Protein AF-A0A820M557-F1 (afdb_monomer)

Nearest PDB structures (foldseek):
  6s7x-assembly1_B  TM=6.646E-01  e=7.523E-04  Drosophila melanogaster
  7r1z-assembly1_A  TM=6.511E-01  e=1.001E-03  Rattus norvegicus
  6taq-assembly1_A  TM=6.435E-01  e=3.722E-03  Drosophila melanogaster
  7r23-assembly1_A  TM=6.645E-01  e=1.040E-02  Homo sapiens
  6tap-assembly1_C  TM=6.572E-01  e=2.314E-02  Drosophila melanogaster

Sequence (114 aa):
ATLLSKTLEQTPKYSGKPDQNADEWLNDLIATCRMADITEAHALKLIPVFLEGHAKQWYSDNKETFETWNVFKTEFIRTYSSPTTKQLASNRLRTRLQHYDEPVIEYYTDIMKL

Mean predicted aligned error: 9.45 Å

InterPro domains:
  IPR005162 Retrotransposon-derived protein PEG10, N-terminal capsid-like domain [PF03732] (45-110)

Foldseek 3Di:
DQLVVVLLVPQAAAALDPPDALVVSVVVLVVSCVVNVNDQVRSLVCNLSRYDHPRNVVCVVCVVVCPGSVSVSVVSCVRRDDPPVVVVLVVCLVPQDADPPHDPVNSVVVNVVD

Secondary structure (DSSP, 8-state):
--HHHHHHHHSPPB---TTS-HHHHHHHHHHHHHHTT--HHHHHHHHHHHB-HHHHHHHHHTGGG--SHHHHHHHHHHHH--SHHHHHHHHHHHH-PPPTTS-HHHHHHHHTT-

Structure (mmCIF, N/CA/C/O backbone):
data_AF-A0A820M557-F1
#
_entry.id   AF-A0A820M557-F1
#
loop_
_atom_site.group_PDB
_atom_site.id
_atom_site.type_symbol
_atom_site.label_atom_id
_atom_site.label_alt_id
_atom_site.label_comp_id
_atom_site.label_asym_id
_atom_site.label_entity_id
_atom_site.label_seq_id
_atom_site.pdbx_PDB_ins_code
_atom_site.Cartn_x
_atom_site.Cartn_y
_atom_site.Cartn_z
_atom_site.occupancy
_atom_site.B_iso_or_equiv
_atom_site.auth_seq_id
_atom_site.auth_comp_id
_atom_site.auth_asym_id
_atom_site.auth_atom_id
_atom_site.pdbx_PDB_model_num
ATOM 1 N N . ALA A 1 1 ? -28.398 4.704 4.205 1.00 52.28 1 ALA A N 1
ATOM 2 C CA . ALA A 1 1 ? -26.975 4.378 4.002 1.00 52.28 1 ALA A CA 1
ATOM 3 C C . ALA A 1 1 ? -26.165 5.159 5.028 1.00 52.28 1 ALA A C 1
ATOM 5 O O . ALA A 1 1 ? -26.284 6.378 5.069 1.00 52.28 1 ALA A O 1
ATOM 6 N N . THR A 1 2 ? -25.435 4.482 5.914 1.00 65.06 2 THR A N 1
ATOM 7 C CA . THR A 1 2 ? -24.526 5.129 6.879 1.00 65.06 2 THR A CA 1
ATOM 8 C C . THR A 1 2 ? -23.417 5.847 6.107 1.00 65.06 2 THR A C 1
ATOM 10 O O . THR A 1 2 ? -23.030 5.362 5.042 1.00 65.06 2 THR A O 1
ATOM 13 N N . LEU A 1 3 ? -22.888 6.962 6.621 1.00 66.38 3 LEU A N 1
ATOM 14 C CA . LEU A 1 3 ? -21.796 7.721 5.986 1.00 66.38 3 LEU A CA 1
ATOM 15 C C . LEU A 1 3 ? -20.670 6.782 5.504 1.00 66.38 3 LEU A C 1
ATOM 17 O O . LEU A 1 3 ? -20.313 6.808 4.336 1.00 66.38 3 LEU A O 1
ATOM 21 N N . LEU A 1 4 ? -20.287 5.820 6.354 1.00 67.19 4 LEU A N 1
ATOM 22 C CA . LEU A 1 4 ? -19.376 4.706 6.063 1.00 67.19 4 LEU A CA 1
ATOM 23 C C . LEU A 1 4 ? -19.684 3.924 4.775 1.00 67.19 4 LEU A C 1
ATOM 25 O O . LEU A 1 4 ? -18.784 3.705 3.979 1.00 67.19 4 LEU A O 1
ATOM 29 N N . SER A 1 5 ? -20.932 3.504 4.543 1.00 68.94 5 SER A N 1
ATOM 30 C CA . SER A 1 5 ? -21.289 2.737 3.333 1.00 68.94 5 SER A CA 1
ATOM 31 C C . SER A 1 5 ? -21.109 3.555 2.054 1.00 68.94 5 SER A C 1
ATOM 33 O O . SER A 1 5 ? -20.561 3.060 1.078 1.00 68.94 5 SER A O 1
ATOM 35 N N . LYS A 1 6 ? -21.480 4.838 2.094 1.00 71.25 6 LYS A N 1
ATOM 36 C CA . LYS A 1 6 ? -21.305 5.751 0.963 1.00 71.25 6 LYS A CA 1
ATOM 37 C C . LYS A 1 6 ? -19.825 6.057 0.721 1.00 71.25 6 LYS A C 1
ATOM 39 O O . LYS A 1 6 ? -19.385 6.114 -0.420 1.00 71.25 6 LYS A O 1
ATOM 44 N N . THR A 1 7 ? -19.061 6.206 1.799 1.00 70.00 7 THR A N 1
ATOM 45 C CA . THR A 1 7 ? -17.611 6.382 1.758 1.00 70.00 7 THR A CA 1
ATOM 46 C C . THR A 1 7 ? -16.917 5.179 1.113 1.00 70.00 7 THR A C 1
ATOM 48 O O . THR A 1 7 ? -16.116 5.363 0.205 1.00 70.00 7 THR A O 1
ATOM 51 N N . LEU A 1 8 ? -17.278 3.952 1.507 1.00 71.38 8 LEU A N 1
ATOM 52 C CA . LEU A 1 8 ? -16.710 2.712 0.961 1.00 71.38 8 LEU A CA 1
ATOM 53 C C . LEU A 1 8 ? -16.969 2.537 -0.543 1.00 71.38 8 LEU A C 1
ATOM 55 O O . LEU A 1 8 ? -16.116 2.008 -1.249 1.00 71.38 8 LEU A O 1
ATOM 59 N N . GLU A 1 9 ? -18.132 2.969 -1.032 1.00 74.88 9 GLU A N 1
ATOM 60 C CA . GLU A 1 9 ? -18.500 2.870 -2.451 1.00 74.88 9 GLU A CA 1
ATOM 61 C C . GLU A 1 9 ? -17.787 3.902 -3.334 1.00 74.88 9 GLU A C 1
ATOM 63 O O . GLU A 1 9 ? -17.591 3.659 -4.523 1.00 74.88 9 GLU A O 1
ATOM 68 N N . GLN A 1 10 ? -17.413 5.055 -2.771 1.00 77.38 10 GLN A N 1
ATOM 69 C CA . GLN A 1 10 ? -16.835 6.172 -3.523 1.00 77.38 10 GLN A CA 1
ATOM 70 C C . GLN A 1 10 ? -15.304 6.197 -3.505 1.00 77.38 10 GLN A C 1
ATOM 72 O O . GLN A 1 10 ? -14.708 6.845 -4.364 1.00 77.38 10 GLN A O 1
ATOM 77 N N . THR A 1 11 ? -14.655 5.510 -2.561 1.00 80.00 11 THR A N 1
ATOM 78 C CA . THR A 1 11 ? -13.190 5.432 -2.521 1.00 80.00 11 THR A CA 1
ATOM 79 C C . THR A 1 11 ? -12.662 4.570 -3.675 1.00 80.00 11 THR A C 1
ATOM 81 O O . THR A 1 11 ? -13.026 3.394 -3.773 1.00 80.00 11 THR A O 1
ATOM 84 N N . PRO A 1 12 ? -11.771 5.102 -4.533 1.00 86.25 12 PRO A N 1
ATOM 85 C CA . PRO A 1 12 ? -11.135 4.323 -5.589 1.00 86.25 12 PRO A CA 1
ATOM 86 C C . PRO A 1 12 ? -10.370 3.126 -5.020 1.00 86.25 12 PRO A C 1
ATOM 88 O O . PRO A 1 12 ? -9.667 3.248 -4.015 1.00 86.25 12 PRO A O 1
ATOM 91 N N . LYS A 1 13 ? -10.469 1.968 -5.675 1.00 93.56 13 LYS A N 1
ATOM 92 C CA . LYS A 1 13 ? -9.704 0.781 -5.282 1.00 93.56 13 LYS A CA 1
ATOM 93 C C . LYS A 1 13 ? -8.278 0.834 -5.815 1.00 93.56 13 LYS A C 1
ATOM 95 O O . LYS A 1 13 ? -8.033 1.305 -6.927 1.00 93.56 13 LYS A O 1
ATOM 100 N N . TYR A 1 14 ? -7.342 0.290 -5.045 1.00 95.00 14 TYR A N 1
ATOM 101 C CA . TYR A 1 14 ? -5.954 0.147 -5.469 1.00 95.00 14 TYR A CA 1
ATOM 102 C C . TYR A 1 14 ? -5.659 -1.281 -5.897 1.00 95.00 14 TYR A C 1
ATOM 104 O O . TYR A 1 14 ? -5.863 -2.229 -5.138 1.00 95.00 14 TYR A O 1
ATOM 112 N N . SER A 1 15 ? -5.169 -1.428 -7.123 1.00 93.94 15 SER A N 1
ATOM 113 C CA . SER A 1 1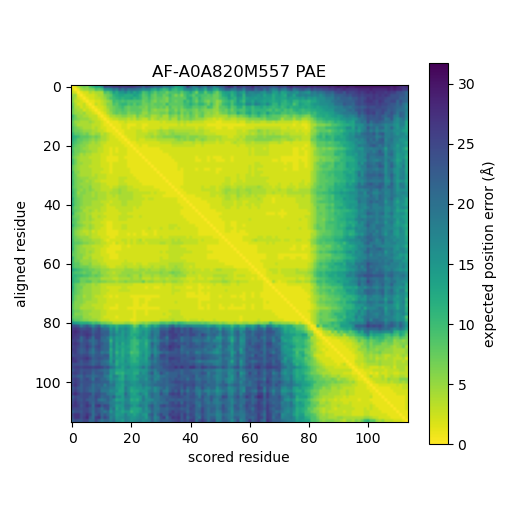5 ? -4.859 -2.720 -7.732 1.00 93.94 15 SER A CA 1
ATOM 114 C C . SER A 1 15 ? -3.362 -3.045 -7.735 1.00 93.94 15 SER A C 1
ATOM 116 O O . SER A 1 15 ? -2.991 -4.200 -7.948 1.00 93.94 15 SER A O 1
ATOM 118 N N . GLY A 1 16 ? -2.506 -2.047 -7.473 1.00 88.75 16 GLY A N 1
ATOM 119 C CA . GLY A 1 16 ? -1.049 -2.162 -7.599 1.00 88.75 16 GLY A CA 1
ATOM 120 C C . GLY A 1 16 ? -0.540 -1.974 -9.025 1.00 88.75 16 GLY A C 1
ATOM 121 O O . GLY A 1 16 ? 0.596 -2.341 -9.318 1.00 88.75 16 GLY A O 1
ATOM 122 N N . LYS A 1 17 ? -1.375 -1.453 -9.933 1.00 86.12 17 LYS A N 1
ATOM 123 C CA . LYS A 1 17 ? -0.981 -1.268 -11.327 1.00 86.12 17 LYS A CA 1
ATOM 124 C C . LYS A 1 17 ? -0.005 -0.099 -11.503 1.00 86.12 17 LYS A C 1
ATOM 126 O O . LYS A 1 17 ? -0.045 0.864 -10.739 1.00 86.12 17 LYS A O 1
ATOM 131 N N . PRO A 1 18 ? 0.832 -0.140 -12.556 1.00 77.94 18 PRO A N 1
ATOM 132 C CA . PRO A 1 18 ? 1.879 0.852 -12.779 1.00 77.94 18 PRO A CA 1
ATOM 133 C C . PRO A 1 18 ? 1.387 2.288 -13.036 1.00 77.94 18 PRO A C 1
ATOM 135 O O . PRO A 1 18 ? 2.202 3.208 -12.978 1.00 77.94 18 PRO A O 1
ATOM 138 N N . ASP A 1 19 ? 0.121 2.463 -13.409 1.00 80.88 19 ASP A N 1
ATOM 139 C CA . ASP A 1 19 ? -0.561 3.737 -13.668 1.00 80.88 19 ASP A CA 1
ATOM 140 C C . ASP A 1 19 ? -1.209 4.341 -12.411 1.00 80.88 19 ASP A C 1
ATOM 142 O O . ASP A 1 19 ? -1.638 5.492 -12.443 1.00 80.88 19 ASP A O 1
ATOM 146 N N . GLN A 1 20 ? -1.255 3.601 -11.298 1.00 87.50 20 GLN A N 1
ATOM 147 C CA . GLN A 1 20 ? -1.790 4.079 -10.026 1.00 87.50 20 GLN A CA 1
ATOM 148 C C . GLN A 1 20 ? -0.665 4.581 -9.117 1.00 87.50 20 GLN A C 1
ATOM 150 O O . GLN A 1 20 ? 0.264 3.842 -8.785 1.00 87.50 20 GLN A O 1
ATOM 155 N N . ASN A 1 21 ? -0.781 5.821 -8.649 1.00 88.88 21 ASN A N 1
ATOM 156 C CA . ASN A 1 21 ? 0.150 6.390 -7.682 1.00 88.88 21 ASN A CA 1
ATOM 157 C C . ASN A 1 21 ? -0.222 5.935 -6.258 1.00 88.88 21 ASN A C 1
ATOM 159 O O . ASN A 1 21 ? -1.289 6.271 -5.744 1.00 88.88 21 ASN A O 1
ATOM 163 N N . ALA A 1 22 ? 0.651 5.140 -5.635 1.00 91.56 22 ALA A N 1
ATOM 164 C CA . ALA A 1 22 ? 0.434 4.599 -4.295 1.00 91.56 22 ALA A CA 1
ATOM 165 C C . ALA A 1 22 ? 0.373 5.690 -3.217 1.00 91.56 22 ALA A C 1
ATOM 167 O O . ALA A 1 22 ? -0.456 5.606 -2.311 1.00 91.56 22 ALA A O 1
ATOM 168 N N . ASP A 1 23 ? 1.227 6.711 -3.320 1.00 91.62 23 ASP A N 1
ATOM 169 C CA . ASP A 1 23 ? 1.285 7.819 -2.368 1.00 91.62 23 ASP A CA 1
ATOM 170 C C . ASP A 1 23 ? 0.008 8.659 -2.421 1.00 91.62 23 ASP A C 1
ATOM 172 O O . ASP A 1 23 ? -0.601 8.928 -1.386 1.00 91.62 23 ASP A O 1
ATOM 176 N N . GLU A 1 24 ? -0.427 9.035 -3.627 1.00 91.44 24 GLU A N 1
ATOM 177 C CA . GLU A 1 24 ? -1.683 9.772 -3.828 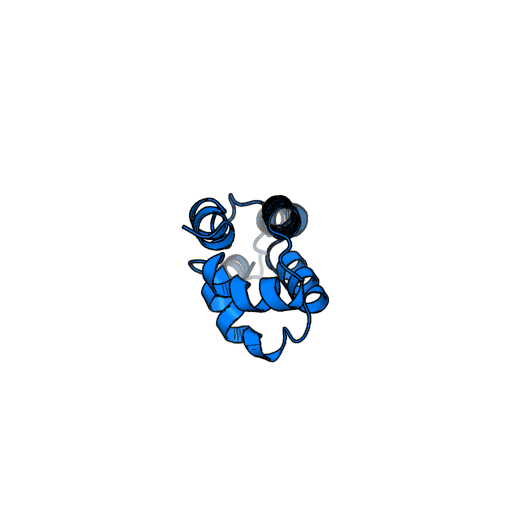1.00 91.44 24 GLU A CA 1
ATOM 178 C C . GLU A 1 24 ? -2.874 8.968 -3.306 1.00 91.44 24 GLU A C 1
ATOM 180 O O . GLU A 1 24 ? -3.639 9.464 -2.480 1.00 91.44 24 GLU A O 1
ATOM 185 N N . TRP A 1 25 ? -2.972 7.692 -3.688 1.00 93.88 25 TRP A N 1
ATOM 186 C CA . TRP A 1 25 ? -4.069 6.838 -3.248 1.00 93.88 25 TRP A CA 1
ATOM 187 C C . TRP A 1 25 ? -4.124 6.678 -1.722 1.00 93.88 25 TRP A C 1
ATOM 189 O O . TRP A 1 25 ? -5.200 6.760 -1.121 1.00 93.88 25 TRP A O 1
ATOM 199 N N . LEU A 1 26 ? -2.976 6.467 -1.069 1.00 94.44 26 LEU A N 1
ATOM 200 C CA . LEU A 1 26 ? -2.931 6.311 0.384 1.00 94.44 26 LEU A CA 1
ATOM 201 C C . LEU A 1 26 ? -3.329 7.613 1.094 1.00 94.44 26 LEU A C 1
ATOM 203 O O . LEU A 1 26 ? -4.037 7.571 2.104 1.00 94.44 26 LEU A O 1
ATOM 207 N N . ASN A 1 27 ? -2.911 8.765 0.564 1.00 93.25 27 ASN A N 1
ATOM 208 C CA . ASN A 1 27 ? -3.299 10.072 1.090 1.00 93.25 27 ASN A CA 1
ATOM 209 C C . ASN A 1 27 ? -4.810 10.312 0.962 1.00 93.25 27 ASN A C 1
ATOM 211 O O . ASN A 1 27 ? -5.438 10.737 1.938 1.00 93.25 27 ASN A O 1
ATOM 215 N N . ASP A 1 28 ? -5.403 9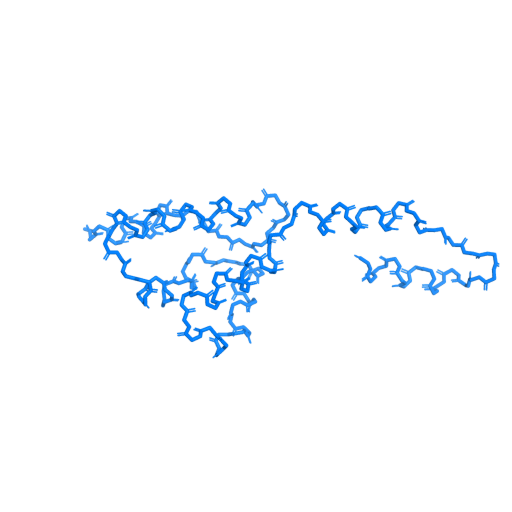.970 -0.182 1.00 92.19 28 ASP A N 1
ATOM 216 C CA . ASP A 1 28 ? -6.846 10.085 -0.413 1.00 92.19 28 ASP A CA 1
ATOM 217 C C . ASP A 1 28 ? -7.647 9.178 0.528 1.00 92.19 28 ASP A C 1
ATOM 219 O O . ASP A 1 28 ? -8.652 9.602 1.113 1.00 92.19 28 ASP A O 1
ATOM 223 N N . LEU A 1 29 ? -7.178 7.946 0.750 1.00 92.75 29 LEU A N 1
ATOM 224 C CA . LEU A 1 29 ? -7.785 7.023 1.709 1.00 92.75 29 LEU A CA 1
ATOM 225 C C . LEU A 1 29 ? -7.729 7.578 3.140 1.00 92.75 29 LEU A C 1
ATOM 227 O O . LEU A 1 29 ? -8.725 7.518 3.866 1.00 92.75 29 LEU A O 1
ATOM 231 N N . ILE A 1 30 ? -6.590 8.144 3.551 1.00 92.75 30 ILE A N 1
ATOM 232 C CA . ILE A 1 30 ? -6.425 8.757 4.879 1.00 92.75 30 ILE A CA 1
ATOM 233 C C . ILE A 1 30 ? -7.363 9.956 5.041 1.00 92.75 30 ILE A C 1
ATOM 235 O O . ILE A 1 30 ? -8.036 10.068 6.069 1.00 92.75 30 ILE A O 1
ATOM 239 N N . ALA A 1 31 ? -7.432 10.842 4.045 1.00 91.06 31 ALA A 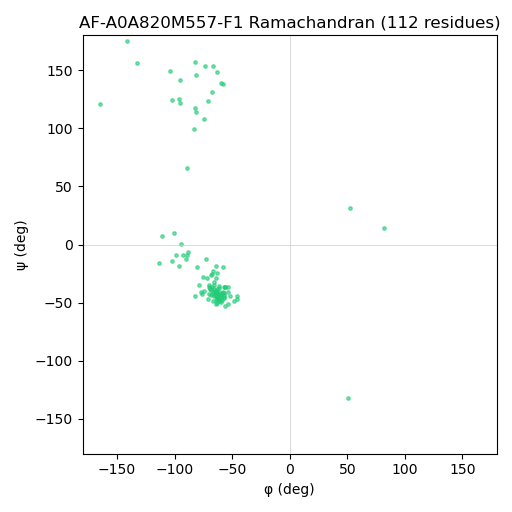N 1
ATOM 240 C CA . ALA A 1 31 ? -8.334 11.991 4.060 1.00 91.06 31 ALA A CA 1
ATOM 241 C C . ALA A 1 31 ? -9.798 11.540 4.168 1.00 91.06 31 ALA A C 1
ATOM 243 O O . ALA A 1 31 ? -10.558 12.057 4.986 1.00 91.06 31 ALA A O 1
ATOM 244 N N . THR A 1 32 ? -10.159 10.507 3.412 1.00 89.88 32 THR A N 1
ATOM 245 C CA . THR A 1 32 ? -11.491 9.906 3.427 1.00 89.88 32 THR A CA 1
ATOM 246 C C . THR A 1 32 ? -11.849 9.308 4.788 1.00 89.88 32 THR A C 1
ATOM 248 O O . THR A 1 32 ? -12.927 9.583 5.318 1.00 89.88 32 THR A O 1
ATOM 251 N N . CYS A 1 33 ? -10.939 8.543 5.396 1.00 89.75 33 CYS A N 1
ATOM 252 C CA . CYS A 1 33 ? -11.142 7.984 6.733 1.00 89.75 33 CYS A CA 1
ATOM 253 C C . CYS A 1 33 ? -11.312 9.085 7.786 1.00 89.75 33 CYS A C 1
ATOM 255 O O . CYS A 1 33 ? -12.191 8.975 8.638 1.00 89.75 33 CYS A O 1
ATOM 257 N N . ARG A 1 34 ? -10.528 10.169 7.696 1.00 90.00 34 ARG A N 1
ATOM 258 C CA . ARG A 1 34 ? -10.649 11.331 8.592 1.00 90.00 34 ARG A CA 1
ATOM 259 C C . ARG A 1 34 ? -11.998 12.032 8.457 1.00 90.00 34 ARG A C 1
ATOM 261 O O . ARG A 1 34 ? -12.608 12.332 9.471 1.00 90.00 34 ARG A O 1
ATOM 268 N N . MET A 1 35 ? -12.484 12.257 7.234 1.00 87.88 35 MET A N 1
ATOM 269 C CA . MET A 1 35 ? -13.804 12.869 7.006 1.00 87.88 35 MET A CA 1
ATOM 270 C C . MET A 1 35 ? -14.964 12.019 7.541 1.00 87.88 35 MET A C 1
ATOM 272 O O . MET A 1 35 ? -16.039 12.548 7.806 1.00 87.88 35 MET A O 1
ATOM 276 N N . ALA A 1 36 ? -14.759 10.707 7.663 1.00 87.06 36 ALA A N 1
ATOM 277 C CA . ALA A 1 36 ? -15.751 9.761 8.156 1.00 87.06 36 ALA A CA 1
ATOM 278 C C . ALA A 1 36 ? -15.544 9.362 9.632 1.00 87.06 36 ALA A C 1
ATOM 280 O O . ALA A 1 36 ? -16.181 8.408 10.081 1.00 87.06 36 ALA A O 1
ATOM 281 N N . ASP A 1 37 ? -14.648 10.041 10.362 1.00 89.19 37 ASP A N 1
ATOM 282 C CA . ASP A 1 37 ? -14.275 9.733 11.754 1.00 89.19 37 ASP A CA 1
ATOM 283 C C . ASP A 1 37 ? -13.863 8.261 11.980 1.00 89.19 37 ASP A C 1
ATOM 285 O O . ASP A 1 37 ? -14.053 7.669 13.048 1.00 89.19 37 ASP A O 1
ATOM 289 N N . ILE A 1 38 ? -13.268 7.639 10.958 1.00 89.56 38 ILE A N 1
ATOM 290 C CA . ILE A 1 38 ? -12.767 6.267 11.024 1.00 89.56 38 ILE A CA 1
ATOM 291 C C . ILE A 1 38 ? -11.389 6.288 11.685 1.00 89.56 38 ILE A C 1
ATOM 293 O O . ILE A 1 38 ? -10.429 6.853 11.160 1.00 89.56 38 ILE A O 1
ATOM 297 N N . THR A 1 39 ? -11.275 5.625 12.835 1.00 92.81 39 THR A N 1
ATOM 298 C CA . THR A 1 39 ? -9.993 5.467 13.534 1.00 92.81 39 THR A CA 1
ATOM 299 C C . THR A 1 39 ? -9.028 4.596 12.731 1.00 92.81 39 THR A C 1
ATOM 301 O O . THR A 1 39 ? -9.443 3.705 11.992 1.00 92.81 39 THR A O 1
ATOM 304 N N . GLU A 1 40 ? -7.722 4.779 12.928 1.00 94.06 40 GLU A N 1
ATOM 305 C CA . GLU A 1 40 ? -6.690 3.998 12.230 1.00 94.06 40 GLU A CA 1
ATOM 306 C C . GLU A 1 40 ? -6.845 2.477 12.433 1.00 94.06 40 GLU A C 1
ATOM 308 O O . GLU A 1 40 ? -6.666 1.696 11.500 1.00 94.06 40 GLU A O 1
ATOM 313 N N . ALA A 1 41 ? -7.261 2.048 13.629 1.00 93.62 41 ALA A N 1
ATOM 314 C CA . ALA A 1 41 ? -7.537 0.642 13.926 1.00 93.62 41 ALA A CA 1
ATOM 315 C C . ALA A 1 41 ? -8.731 0.085 13.128 1.00 93.62 41 ALA A C 1
ATOM 317 O O . ALA A 1 41 ? -8.730 -1.085 12.743 1.00 93.62 41 ALA A O 1
ATOM 318 N N . HIS A 1 42 ? -9.755 0.904 12.870 1.00 91.50 42 HIS A N 1
ATOM 319 C CA . HIS A 1 42 ? -10.873 0.519 12.009 1.00 91.50 42 HIS A CA 1
ATOM 320 C C . HIS A 1 42 ? -10.495 0.583 10.527 1.00 91.50 42 HIS A C 1
ATOM 322 O O . HIS A 1 42 ? -10.831 -0.340 9.789 1.00 91.50 42 HIS A O 1
ATOM 328 N N . ALA A 1 43 ? -9.747 1.605 10.104 1.00 91.69 43 ALA A N 1
ATOM 329 C CA . ALA A 1 43 ? -9.248 1.733 8.737 1.00 91.69 43 ALA A CA 1
ATOM 330 C C . ALA A 1 43 ? -8.414 0.509 8.331 1.00 91.69 43 ALA A C 1
ATOM 332 O O . ALA A 1 43 ? -8.638 -0.060 7.264 1.00 91.69 43 ALA A O 1
ATOM 333 N N . LEU A 1 44 ? -7.539 0.029 9.223 1.00 94.69 44 LEU A N 1
ATOM 334 C CA . LEU A 1 44 ? -6.735 -1.174 9.001 1.00 94.69 44 LEU A CA 1
ATOM 335 C C . LEU A 1 44 ? -7.590 -2.418 8.709 1.00 94.69 44 LEU A C 1
ATOM 337 O O . LEU A 1 44 ? -7.276 -3.178 7.796 1.00 94.69 44 LEU A O 1
ATOM 341 N N . LYS A 1 45 ? -8.701 -2.603 9.435 1.00 92.69 45 LYS A N 1
ATOM 342 C CA . LYS A 1 45 ? -9.645 -3.716 9.209 1.00 92.69 45 LYS A CA 1
ATOM 343 C C . LYS A 1 45 ? -10.385 -3.601 7.875 1.00 92.69 45 LYS A C 1
ATOM 345 O O . LYS A 1 45 ? -10.832 -4.614 7.341 1.00 92.69 45 LYS A O 1
ATOM 350 N N . LEU A 1 46 ? -10.530 -2.384 7.354 1.00 92.12 46 LEU A N 1
ATOM 351 C CA . LEU A 1 46 ? -11.233 -2.095 6.105 1.00 92.12 46 LEU A CA 1
ATOM 352 C C . LEU A 1 46 ? -10.321 -2.145 4.871 1.00 92.12 46 LEU A C 1
ATOM 354 O O . LEU A 1 46 ? -10.844 -2.218 3.762 1.00 92.12 46 LEU A O 1
ATOM 358 N N . ILE A 1 47 ? -8.990 -2.178 5.025 1.00 93.88 47 ILE A N 1
ATOM 359 C CA . ILE A 1 47 ? -8.035 -2.217 3.900 1.00 93.88 47 ILE A CA 1
ATOM 360 C C . ILE A 1 47 ? -8.392 -3.232 2.801 1.00 93.88 47 ILE A C 1
ATOM 362 O O . ILE A 1 47 ? -8.414 -2.832 1.637 1.00 93.88 47 ILE A O 1
ATOM 366 N N . PRO A 1 48 ? -8.753 -4.497 3.097 1.00 93.44 48 PRO A N 1
ATOM 367 C CA . PRO A 1 48 ? -9.102 -5.471 2.056 1.00 93.44 48 PRO A CA 1
ATOM 368 C C . PRO A 1 48 ? -10.267 -5.064 1.141 1.00 93.44 48 PRO A C 1
ATOM 370 O O . PRO A 1 48 ? -10.428 -5.651 0.069 1.00 93.44 48 PRO A O 1
ATOM 373 N N . VAL A 1 49 ? -11.106 -4.116 1.575 1.00 92.31 49 VAL A N 1
ATOM 374 C CA . VAL A 1 49 ? -12.236 -3.579 0.799 1.00 92.31 49 VAL A CA 1
ATOM 375 C C . VAL A 1 49 ? -11.757 -2.567 -0.242 1.00 92.31 49 VAL A C 1
ATOM 377 O O . VAL A 1 49 ? -12.303 -2.516 -1.345 1.00 92.31 49 VAL A O 1
ATOM 380 N N . PHE A 1 50 ? -10.717 -1.804 0.093 1.00 93.88 50 PHE A N 1
ATOM 381 C CA . PHE A 1 50 ? -10.136 -0.770 -0.762 1.00 93.88 50 PHE A CA 1
ATOM 382 C C . PHE A 1 50 ? -9.042 -1.300 -1.698 1.00 93.88 50 PHE A C 1
ATOM 384 O O . PHE A 1 50 ? -8.560 -0.569 -2.559 1.00 93.88 50 PHE A O 1
ATOM 391 N N . LEU A 1 51 ? -8.652 -2.567 -1.556 1.00 95.56 51 LEU A N 1
ATOM 392 C CA . LEU A 1 51 ? -7.683 -3.223 -2.427 1.00 95.56 51 LEU A CA 1
ATOM 393 C C . LEU A 1 51 ? -8.367 -4.169 -3.417 1.00 95.56 51 LEU A C 1
ATOM 395 O O . LEU A 1 51 ? -9.373 -4.818 -3.116 1.00 95.56 51 LEU A O 1
ATOM 399 N N . GLU A 1 52 ? -7.769 -4.311 -4.592 1.00 95.69 52 GLU A N 1
ATOM 400 C CA . GLU A 1 52 ? -8.143 -5.304 -5.596 1.00 95.69 52 GLU A CA 1
ATOM 401 C C . GLU A 1 52 ? -6.906 -5.884 -6.295 1.00 95.69 52 GLU A C 1
ATOM 403 O O . GLU A 1 52 ? -5.777 -5.484 -6.016 1.00 95.69 52 GLU A O 1
ATOM 408 N N . GLY A 1 53 ? -7.112 -6.872 -7.170 1.00 94.00 53 GLY A N 1
ATOM 409 C CA . GLY A 1 53 ? -6.041 -7.467 -7.971 1.00 94.00 53 GLY A CA 1
ATOM 410 C C . GLY A 1 53 ? -4.818 -7.893 -7.150 1.00 94.00 53 GLY A C 1
ATOM 411 O O . GLY A 1 53 ? -4.946 -8.539 -6.107 1.00 94.00 53 GLY A O 1
ATOM 412 N N . HIS A 1 54 ? -3.634 -7.505 -7.628 1.00 92.06 54 HIS A N 1
ATOM 413 C CA . HIS A 1 54 ? -2.354 -7.858 -7.017 1.00 92.06 54 HIS A CA 1
ATOM 414 C C . HIS A 1 54 ? -2.199 -7.275 -5.608 1.00 92.06 54 HIS A C 1
ATOM 416 O O . HIS A 1 54 ? -1.762 -7.977 -4.699 1.00 92.06 54 HIS A O 1
ATOM 422 N N . ALA A 1 55 ? -2.616 -6.024 -5.392 1.00 95.25 55 ALA A N 1
ATOM 423 C CA . ALA A 1 55 ? -2.525 -5.391 -4.079 1.00 95.25 55 ALA A CA 1
ATOM 424 C C . ALA A 1 55 ? -3.339 -6.125 -3.007 1.00 95.25 55 ALA A C 1
ATOM 426 O O . ALA A 1 55 ? -2.880 -6.280 -1.874 1.00 95.25 55 ALA A O 1
ATOM 427 N N . LYS A 1 56 ? -4.517 -6.644 -3.364 1.00 96.44 56 LYS A N 1
ATOM 428 C CA . LYS A 1 56 ? -5.326 -7.445 -2.437 1.00 96.44 56 LYS A CA 1
ATOM 429 C C . LYS A 1 56 ? -4.681 -8.792 -2.105 1.00 96.44 56 LYS A C 1
ATOM 431 O O . LYS A 1 56 ? -4.748 -9.221 -0.951 1.00 96.44 56 LYS A O 1
ATOM 436 N N . GLN A 1 57 ? -4.068 -9.444 -3.094 1.00 95.31 57 GLN A N 1
ATOM 437 C CA . GLN A 1 57 ? -3.340 -10.694 -2.873 1.00 95.31 57 GLN A CA 1
ATOM 438 C C . GLN A 1 57 ? -2.143 -10.459 -1.947 1.00 95.31 57 GLN A C 1
ATOM 440 O O . GLN A 1 57 ? -2.069 -11.078 -0.891 1.00 95.31 57 GLN A O 1
ATOM 445 N N . TRP A 1 58 ? -1.309 -9.464 -2.261 1.00 95.25 58 TRP A N 1
ATOM 446 C CA . TRP A 1 58 ? -0.188 -9.040 -1.420 1.00 95.25 58 TRP A CA 1
ATOM 447 C C . TRP A 1 58 ? -0.615 -8.761 0.024 1.00 95.25 58 TRP A C 1
ATOM 449 O O . TRP A 1 58 ? 0.040 -9.217 0.959 1.00 95.25 58 TRP A O 1
ATOM 459 N N . TYR A 1 59 ? -1.731 -8.055 0.228 1.00 96.19 59 TYR A N 1
ATOM 460 C CA . TYR A 1 59 ? -2.216 -7.797 1.580 1.00 96.19 59 TYR A CA 1
ATOM 461 C C . TYR A 1 59 ? -2.608 -9.089 2.303 1.00 96.19 59 TYR A C 1
ATOM 463 O O . TYR A 1 59 ? -2.326 -9.241 3.487 1.00 96.19 59 TYR A O 1
ATOM 471 N N . SER A 1 60 ? -3.258 -10.016 1.598 1.00 95.25 60 SER A N 1
ATOM 472 C CA . SER A 1 60 ? -3.690 -11.298 2.165 1.00 95.25 60 SER A CA 1
ATOM 473 C C . SER A 1 60 ? -2.496 -12.150 2.592 1.00 95.25 60 SER A C 1
ATOM 475 O O . SER A 1 60 ? -2.517 -12.701 3.691 1.00 95.25 60 SER A O 1
ATOM 477 N N . ASP A 1 61 ? -1.441 -12.175 1.776 1.00 94.94 61 ASP A N 1
ATOM 478 C CA . ASP A 1 61 ? -0.215 -12.938 2.035 1.00 94.94 61 ASP A CA 1
ATOM 479 C C . ASP A 1 61 ? 0.588 -12.381 3.222 1.00 94.94 61 ASP A C 1
ATOM 481 O O . ASP A 1 61 ? 1.306 -13.118 3.892 1.00 94.94 61 ASP A O 1
ATOM 485 N N . ASN A 1 62 ? 0.452 -11.083 3.510 1.00 93.06 62 ASN A N 1
ATOM 486 C CA . ASN A 1 62 ? 1.206 -10.387 4.557 1.00 93.06 62 ASN A CA 1
ATOM 487 C C . ASN A 1 62 ? 0.333 -9.970 5.754 1.00 93.06 62 ASN A C 1
ATOM 489 O O . ASN A 1 62 ? 0.806 -9.265 6.645 1.00 93.06 62 ASN A O 1
ATOM 493 N N . LYS A 1 63 ? -0.936 -10.396 5.803 1.00 90.88 63 LYS A N 1
ATOM 494 C CA . LYS A 1 63 ? -1.950 -9.886 6.743 1.00 90.88 63 LYS A CA 1
ATOM 495 C C . LYS A 1 63 ? -1.513 -9.939 8.207 1.00 90.88 63 LYS A C 1
ATOM 497 O O . LYS A 1 63 ? -1.796 -9.008 8.955 1.00 90.88 63 LYS A O 1
ATOM 502 N N . GLU A 1 64 ? -0.848 -11.017 8.613 1.00 91.12 64 GLU A N 1
ATOM 503 C CA . GLU A 1 64 ? -0.405 -11.223 10.000 1.00 91.12 64 GLU A CA 1
ATOM 504 C C . GLU A 1 64 ? 0.679 -10.226 10.428 1.00 91.12 64 GLU A C 1
ATOM 506 O O . GLU A 1 64 ? 0.806 -9.931 11.609 1.00 91.12 64 GLU A O 1
ATOM 511 N N . THR A 1 65 ? 1.412 -9.651 9.472 1.00 90.94 65 THR A N 1
ATOM 512 C CA . THR A 1 65 ? 2.472 -8.668 9.743 1.00 90.94 65 THR A CA 1
ATOM 513 C C . THR A 1 65 ? 1.930 -7.259 9.988 1.00 90.94 65 THR A C 1
ATOM 515 O O . THR A 1 65 ? 2.607 -6.419 10.580 1.00 90.94 65 THR A O 1
ATOM 518 N N . PHE A 1 66 ? 0.696 -6.972 9.565 1.00 92.88 66 PHE A N 1
ATOM 519 C CA . PHE A 1 66 ? 0.099 -5.641 9.660 1.00 92.88 66 PHE A CA 1
ATOM 520 C C . PHE A 1 66 ? -0.631 -5.445 10.991 1.00 92.88 66 PHE 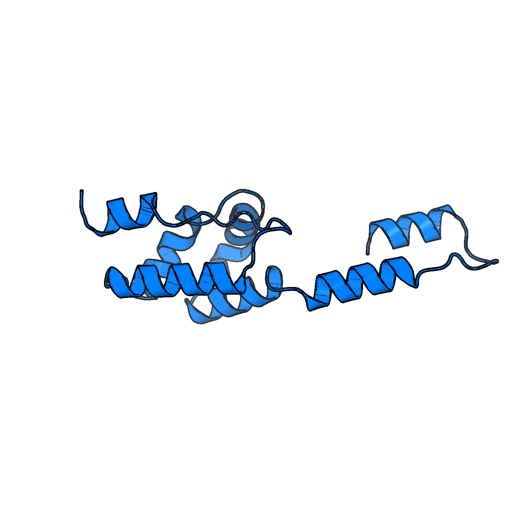A C 1
ATOM 522 O O . PHE A 1 66 ? -1.848 -5.284 11.029 1.00 92.88 66 PHE A O 1
ATOM 529 N N . GLU A 1 67 ? 0.117 -5.434 12.095 1.00 91.56 67 GLU A N 1
ATOM 530 C CA . GLU A 1 67 ? -0.447 -5.273 13.447 1.00 91.56 67 GLU A CA 1
ATOM 531 C C . GLU A 1 67 ? -0.958 -3.852 13.723 1.00 91.56 67 GLU A C 1
ATOM 533 O O . GLU A 1 67 ? -1.883 -3.642 14.509 1.00 91.56 67 GLU A O 1
ATOM 538 N N . THR A 1 68 ? -0.360 -2.853 13.068 1.00 95.56 68 THR A N 1
ATOM 539 C CA . THR A 1 68 ? -0.729 -1.445 13.230 1.00 95.56 68 THR A CA 1
ATOM 540 C C . THR A 1 68 ? -0.882 -0.758 11.885 1.00 95.56 68 THR A C 1
ATOM 542 O O . THR A 1 68 ? -0.269 -1.134 10.882 1.00 95.56 68 THR A O 1
ATOM 545 N N . TRP A 1 69 ? -1.665 0.320 11.875 1.00 95.06 69 TRP A N 1
ATOM 546 C CA . TRP A 1 69 ? -1.831 1.161 10.695 1.00 95.06 69 TRP A CA 1
ATOM 547 C C . TRP A 1 69 ? -0.499 1.710 10.175 1.00 95.06 69 TRP A C 1
ATOM 549 O O . TRP A 1 69 ? -0.283 1.799 8.970 1.00 95.06 69 TRP A O 1
ATOM 559 N N . ASN A 1 70 ? 0.424 2.044 11.080 1.00 95.69 70 ASN A N 1
ATOM 560 C CA . ASN A 1 70 ? 1.735 2.553 10.705 1.00 95.69 70 ASN A CA 1
ATOM 561 C C . ASN A 1 70 ? 2.593 1.505 9.981 1.00 95.69 70 ASN A C 1
ATOM 563 O O . ASN A 1 70 ? 3.243 1.839 8.989 1.00 95.69 70 ASN A O 1
ATOM 567 N N . VAL A 1 71 ? 2.559 0.248 10.439 1.00 96.12 71 VAL A N 1
ATOM 568 C CA . VAL A 1 71 ? 3.246 -0.862 9.761 1.00 96.12 71 VAL A CA 1
ATOM 569 C C . VAL A 1 71 ? 2.658 -1.060 8.366 1.00 96.12 71 VAL A C 1
ATOM 571 O O . VAL A 1 71 ? 3.407 -1.062 7.393 1.00 96.12 71 VAL A O 1
ATOM 574 N N . PHE A 1 72 ? 1.326 -1.092 8.243 1.00 96.31 72 PHE A N 1
ATOM 575 C CA . PHE A 1 72 ? 0.667 -1.184 6.939 1.00 96.31 72 PHE A CA 1
ATOM 576 C C . PHE A 1 72 ? 1.092 -0.058 5.983 1.00 96.31 72 PHE A C 1
ATOM 578 O O . PHE A 1 72 ? 1.526 -0.350 4.875 1.00 96.31 72 PHE A O 1
ATOM 585 N N . LYS A 1 73 ? 1.006 1.217 6.395 1.00 95.56 73 LYS A N 1
ATOM 586 C CA . LYS A 1 73 ? 1.387 2.358 5.538 1.00 95.56 73 LYS A CA 1
ATOM 587 C C . LYS A 1 73 ? 2.830 2.249 5.054 1.00 95.56 73 LYS A C 1
ATOM 589 O O . LYS A 1 73 ? 3.101 2.470 3.878 1.00 95.56 73 LYS A O 1
ATOM 594 N N . THR A 1 74 ? 3.738 1.911 5.968 1.00 93.56 74 THR A N 1
ATOM 595 C CA . THR A 1 74 ? 5.169 1.786 5.673 1.00 93.56 74 THR A CA 1
ATOM 596 C C . THR A 1 74 ? 5.411 0.699 4.635 1.00 93.56 74 THR A C 1
ATOM 598 O O . THR A 1 74 ? 6.064 0.947 3.626 1.00 93.56 74 THR A O 1
ATOM 601 N N . GLU A 1 75 ? 4.826 -0.480 4.838 1.00 93.88 75 GLU A N 1
ATOM 602 C CA . GLU A 1 75 ? 4.965 -1.616 3.928 1.00 93.88 75 GLU A CA 1
ATOM 603 C C . GLU A 1 75 ? 4.262 -1.393 2.586 1.00 93.88 75 GLU A C 1
ATOM 605 O O . GLU A 1 75 ? 4.789 -1.764 1.536 1.00 93.88 75 GLU A O 1
ATOM 610 N N . PHE A 1 76 ? 3.103 -0.734 2.597 1.00 94.62 76 PHE A N 1
ATOM 611 C CA . PHE A 1 76 ? 2.363 -0.378 1.393 1.00 94.62 76 PHE A CA 1
ATOM 612 C C . PHE A 1 76 ? 3.167 0.577 0.510 1.00 94.62 76 PHE A C 1
ATOM 614 O O . PHE A 1 76 ? 3.371 0.291 -0.667 1.00 94.62 76 PHE A O 1
ATOM 621 N N . ILE A 1 77 ? 3.690 1.667 1.079 1.00 92.31 77 ILE A N 1
ATOM 622 C CA . ILE A 1 77 ? 4.553 2.609 0.358 1.00 92.31 77 ILE A CA 1
ATOM 623 C C . ILE A 1 77 ? 5.847 1.919 -0.073 1.00 92.31 77 ILE A C 1
ATOM 625 O O . ILE A 1 77 ? 6.221 2.016 -1.233 1.00 92.31 77 ILE A O 1
ATOM 629 N N . ARG A 1 78 ? 6.494 1.129 0.788 1.00 89.00 78 ARG A N 1
ATOM 630 C CA . ARG A 1 78 ? 7.695 0.365 0.409 1.00 89.00 78 ARG A CA 1
ATOM 631 C C . ARG A 1 78 ? 7.461 -0.549 -0.800 1.00 89.00 78 ARG A C 1
ATOM 633 O O . ARG A 1 78 ? 8.362 -0.715 -1.617 1.00 89.00 78 ARG A O 1
ATOM 640 N N . THR A 1 79 ? 6.274 -1.143 -0.898 1.00 89.69 79 THR A N 1
ATOM 641 C CA . THR A 1 79 ? 5.920 -2.090 -1.964 1.00 89.69 79 THR A CA 1
ATOM 642 C C . THR A 1 79 ? 5.479 -1.383 -3.244 1.00 89.69 79 THR A C 1
ATOM 644 O O . THR A 1 79 ? 5.891 -1.773 -4.335 1.00 89.69 79 THR A O 1
ATOM 647 N N . TYR A 1 80 ? 4.633 -0.360 -3.122 1.00 89.56 80 TYR A N 1
ATOM 648 C CA . TYR A 1 80 ? 3.900 0.220 -4.250 1.00 89.56 80 TYR A CA 1
ATOM 649 C C . TYR A 1 80 ? 4.302 1.651 -4.596 1.00 89.56 80 TYR A C 1
ATOM 651 O O . TYR A 1 80 ? 4.010 2.118 -5.699 1.00 89.56 80 TYR A O 1
ATOM 659 N N . SER A 1 81 ? 4.997 2.355 -3.704 1.00 83.94 81 SER A N 1
ATOM 660 C CA . SER A 1 81 ? 5.593 3.638 -4.054 1.00 83.94 81 SER A CA 1
ATOM 661 C C . SER A 1 81 ? 6.820 3.393 -4.918 1.00 83.94 81 SER A C 1
ATOM 663 O O . SER A 1 81 ? 7.869 2.937 -4.451 1.00 83.94 81 SER A O 1
ATOM 665 N N . SER A 1 82 ? 6.706 3.706 -6.212 1.00 67.00 82 SER A N 1
ATOM 666 C CA . SER A 1 82 ? 7.890 4.151 -6.935 1.00 67.00 82 SER A CA 1
ATOM 667 C C . SER A 1 82 ? 7.683 4.829 -8.284 1.00 67.00 82 SER A C 1
ATOM 669 O O . SER A 1 82 ? 7.331 4.183 -9.274 1.00 67.00 82 SER A O 1
ATOM 671 N N . PRO A 1 83 ? 8.165 6.077 -8.369 1.00 58.78 83 PRO A N 1
ATOM 672 C CA . PRO A 1 83 ? 8.866 6.620 -9.528 1.00 58.78 83 PRO A CA 1
ATOM 673 C C . PRO A 1 83 ? 10.306 6.073 -9.630 1.00 58.78 83 PRO A C 1
ATOM 675 O O . PRO A 1 83 ? 10.760 5.715 -10.715 1.00 58.78 83 PRO A O 1
ATOM 678 N N . THR A 1 84 ? 11.017 5.931 -8.504 1.00 56.16 84 THR A N 1
ATOM 679 C CA . THR A 1 84 ? 12.467 5.659 -8.466 1.00 56.16 84 THR A CA 1
ATOM 680 C C . THR A 1 84 ? 12.826 4.214 -8.796 1.00 56.16 84 THR A C 1
ATOM 682 O O . THR A 1 84 ? 13.739 3.995 -9.575 1.00 56.16 84 THR A O 1
ATOM 685 N N . THR A 1 85 ? 12.111 3.212 -8.287 1.00 58.78 85 THR A N 1
ATOM 686 C CA . THR A 1 85 ? 12.332 1.788 -8.606 1.00 58.78 85 THR A CA 1
ATOM 687 C C . THR A 1 85 ? 11.969 1.491 -10.053 1.00 58.78 85 THR A C 1
ATOM 689 O O . THR A 1 85 ? 12.688 0.759 -10.716 1.00 58.78 85 THR A O 1
ATOM 692 N N . LYS A 1 86 ? 10.924 2.129 -10.590 1.00 62.34 86 LYS A N 1
ATOM 693 C CA . LYS A 1 86 ? 10.558 2.041 -12.009 1.00 62.34 86 LYS A CA 1
ATOM 694 C C . LYS A 1 86 ? 11.603 2.695 -12.908 1.00 62.34 86 LYS A C 1
ATOM 696 O O . LYS A 1 86 ? 11.962 2.132 -13.939 1.00 62.34 86 LYS A O 1
ATOM 701 N N . GLN A 1 87 ? 12.115 3.859 -12.510 1.00 61.38 87 GLN A N 1
ATOM 702 C CA . GLN A 1 87 ? 13.181 4.565 -13.216 1.00 61.38 87 GLN A CA 1
ATOM 703 C C . GLN A 1 87 ? 14.523 3.835 -13.089 1.00 61.38 87 GLN A C 1
ATOM 705 O O . GLN A 1 87 ? 15.271 3.783 -14.056 1.00 61.38 87 GLN A O 1
ATOM 710 N N . LEU A 1 88 ? 14.824 3.231 -11.939 1.00 65.88 88 LEU A N 1
ATOM 711 C CA . LEU A 1 88 ? 16.007 2.402 -11.709 1.00 65.88 88 LEU A CA 1
ATOM 712 C C . LEU A 1 88 ? 15.917 1.082 -12.470 1.00 65.88 88 LEU A C 1
ATOM 714 O O . LEU A 1 88 ? 16.904 0.706 -13.084 1.00 65.88 88 LEU A O 1
ATOM 718 N N . ALA A 1 89 ? 14.764 0.412 -12.491 1.00 68.69 89 ALA A N 1
ATOM 719 C CA . ALA A 1 89 ? 14.523 -0.782 -13.301 1.00 68.69 89 ALA A CA 1
ATOM 720 C C . ALA A 1 89 ? 14.615 -0.445 -14.795 1.00 68.69 89 ALA A C 1
ATOM 722 O O . ALA A 1 89 ? 15.379 -1.073 -15.518 1.00 68.69 89 ALA A O 1
ATOM 723 N N . SER A 1 90 ? 13.963 0.634 -15.241 1.00 72.69 90 SER A N 1
ATOM 724 C CA . SER A 1 90 ? 14.085 1.144 -16.617 1.00 72.69 90 SER A CA 1
ATOM 725 C C . SER A 1 90 ? 15.526 1.514 -16.972 1.00 72.69 90 SER A C 1
ATOM 727 O O . SER A 1 90 ? 15.995 1.200 -18.063 1.00 72.69 90 SER A O 1
ATOM 729 N N . ASN A 1 91 ? 16.257 2.161 -16.061 1.00 75.50 91 ASN A N 1
ATOM 730 C CA . ASN A 1 91 ? 17.666 2.478 -16.264 1.00 75.50 91 ASN A CA 1
ATOM 731 C C . ASN A 1 91 ? 18.514 1.208 -16.317 1.00 75.50 91 ASN A C 1
ATOM 733 O O . ASN A 1 91 ? 19.328 1.106 -17.223 1.00 75.50 91 ASN A O 1
ATOM 737 N N . ARG A 1 92 ? 18.298 0.237 -15.422 1.00 78.75 92 ARG A N 1
ATOM 738 C CA . ARG A 1 92 ? 18.995 -1.057 -15.418 1.00 78.75 92 ARG A CA 1
ATOM 739 C C . ARG A 1 92 ? 18.769 -1.799 -16.728 1.00 78.75 92 ARG A C 1
ATOM 741 O O . ARG A 1 92 ? 19.753 -2.187 -17.345 1.00 78.75 92 ARG A O 1
ATOM 748 N N . LEU A 1 93 ? 17.521 -1.894 -17.191 1.00 83.38 93 LEU A N 1
ATOM 749 C CA . LEU A 1 93 ? 17.170 -2.459 -18.497 1.00 83.38 93 LEU A CA 1
ATOM 750 C C . LEU A 1 93 ? 17.885 -1.720 -19.635 1.00 83.38 93 LEU A C 1
ATOM 752 O O . LEU A 1 93 ? 18.496 -2.350 -20.490 1.00 83.38 93 LEU A O 1
ATOM 756 N N . ARG A 1 94 ? 17.881 -0.381 -19.617 1.00 80.12 94 ARG A N 1
ATOM 757 C CA . ARG A 1 94 ? 18.540 0.441 -20.64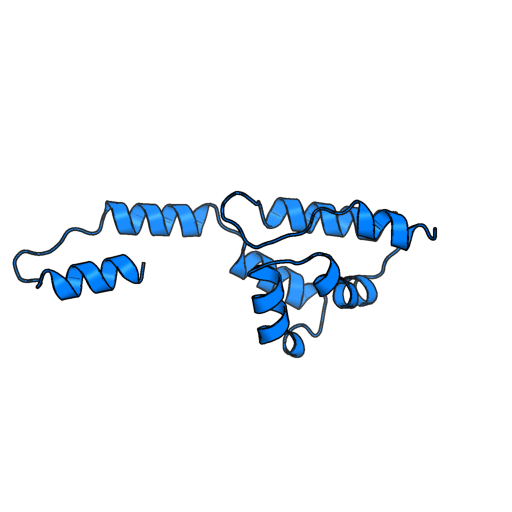5 1.00 80.12 94 ARG A CA 1
ATOM 758 C C . ARG A 1 94 ? 20.064 0.301 -20.646 1.00 80.12 94 ARG A C 1
ATOM 760 O O . ARG A 1 94 ? 20.679 0.442 -21.697 1.00 80.12 94 ARG A O 1
ATOM 767 N N . THR A 1 95 ? 20.678 0.070 -19.488 1.00 83.50 95 THR A N 1
ATOM 768 C CA . THR A 1 95 ? 22.137 -0.053 -19.347 1.00 83.50 95 THR A CA 1
ATOM 769 C C . THR A 1 95 ? 22.642 -1.493 -19.439 1.00 83.50 95 THR A C 1
ATOM 771 O O . THR A 1 95 ? 23.853 -1.698 -19.484 1.00 83.50 95 THR A O 1
ATOM 774 N N . ARG A 1 96 ? 21.755 -2.497 -19.450 1.00 90.06 96 ARG A N 1
ATOM 775 C CA . ARG A 1 96 ? 22.137 -3.912 -19.461 1.00 90.06 96 ARG A CA 1
ATOM 776 C C . ARG A 1 96 ? 22.437 -4.384 -20.884 1.00 90.06 96 ARG A C 1
ATOM 778 O O . ARG A 1 96 ? 21.544 -4.731 -21.652 1.00 90.06 96 ARG A O 1
ATOM 785 N N . LEU A 1 97 ? 23.725 -4.425 -21.209 1.00 88.88 97 LEU A N 1
ATOM 786 C CA . LEU A 1 97 ? 24.251 -4.974 -22.459 1.00 88.88 97 LEU A CA 1
ATOM 787 C C . LEU A 1 97 ? 24.680 -6.425 -22.254 1.00 88.88 97 LEU A C 1
ATOM 789 O O . LEU A 1 97 ? 25.220 -6.746 -21.198 1.00 88.88 97 LEU A O 1
ATOM 793 N N . GLN A 1 98 ? 24.445 -7.282 -23.247 1.00 91.81 98 GLN A N 1
ATOM 794 C CA . GLN A 1 98 ? 25.017 -8.627 -23.271 1.00 91.81 98 GLN A CA 1
ATOM 795 C C . GLN A 1 98 ? 26.537 -8.521 -23.463 1.00 91.81 98 GLN A C 1
ATOM 797 O O . GLN A 1 98 ? 26.995 -7.802 -24.356 1.00 91.81 98 GLN A O 1
ATOM 802 N N . HIS A 1 99 ? 27.314 -9.224 -22.640 1.00 89.19 99 HIS A N 1
ATOM 803 C CA . HIS A 1 99 ? 28.771 -9.282 -22.801 1.00 89.19 99 HIS A CA 1
ATOM 804 C C . HIS A 1 99 ? 29.187 -10.324 -23.856 1.00 89.19 99 HIS A C 1
ATOM 806 O O . HIS A 1 99 ? 28.439 -11.244 -24.169 1.00 89.19 99 HIS A O 1
ATOM 812 N N . TYR A 1 100 ? 30.383 -10.177 -24.437 1.00 89.75 100 TYR A N 1
ATOM 813 C CA . TYR A 1 100 ? 30.869 -11.061 -25.513 1.00 89.75 100 TYR A CA 1
ATOM 814 C C . TYR A 1 100 ? 31.050 -12.522 -25.061 1.00 89.75 100 TYR A C 1
ATOM 816 O O . TYR A 1 100 ? 30.923 -13.446 -25.860 1.00 89.75 100 TYR A O 1
ATOM 824 N N . ASP A 1 101 ? 31.344 -12.719 -23.781 1.00 93.94 101 ASP A N 1
ATOM 825 C CA . ASP A 1 101 ? 31.523 -14.005 -23.109 1.00 93.94 101 ASP A CA 1
ATOM 826 C C . ASP A 1 101 ? 30.244 -14.522 -22.428 1.00 93.94 101 ASP A C 1
ATOM 828 O O . ASP A 1 101 ? 30.252 -15.610 -21.857 1.00 93.94 101 ASP A O 1
ATOM 832 N N . GLU A 1 102 ? 29.138 -13.780 -22.517 1.00 91.06 102 GLU A N 1
ATOM 833 C CA . GLU A 1 102 ? 27.874 -14.130 -21.882 1.00 91.06 102 GLU A CA 1
ATOM 834 C C . GLU A 1 102 ? 26.938 -14.884 -22.846 1.00 91.06 102 GLU A C 1
ATOM 836 O O . GLU A 1 102 ? 26.531 -14.336 -23.882 1.00 91.06 102 GLU A O 1
ATOM 841 N N . PRO A 1 103 ? 26.509 -16.115 -22.511 1.00 94.62 103 PRO A N 1
ATOM 842 C CA . PRO A 1 103 ? 25.499 -16.829 -23.280 1.00 94.62 103 PRO A CA 1
ATOM 843 C C . PRO A 1 103 ? 24.171 -16.064 -23.351 1.00 94.62 103 PRO A C 1
ATOM 845 O O . PRO A 1 103 ? 23.659 -15.567 -22.350 1.00 94.62 103 PRO A O 1
ATOM 848 N N . VAL A 1 104 ? 23.539 -16.061 -24.530 1.00 92.50 104 VAL A N 1
ATOM 849 C CA . VAL A 1 104 ? 22.256 -15.365 -24.780 1.00 92.50 104 VAL A CA 1
ATOM 850 C C . VAL A 1 104 ? 21.169 -15.762 -23.777 1.00 92.50 104 VAL A C 1
ATOM 852 O O . VAL A 1 104 ? 20.356 -14.932 -23.379 1.00 92.50 104 VAL A O 1
ATOM 855 N N . ILE A 1 105 ? 21.146 -17.031 -23.360 1.00 93.94 105 ILE A N 1
ATOM 856 C CA . ILE A 1 105 ? 20.133 -17.540 -22.435 1.00 93.94 105 ILE A CA 1
ATOM 857 C C . ILE A 1 105 ? 20.301 -16.987 -21.015 1.00 93.94 105 ILE A C 1
ATOM 859 O O . ILE A 1 105 ? 19.300 -16.731 -20.346 1.00 93.94 105 ILE A O 1
ATOM 863 N N . GLU A 1 106 ? 21.537 -16.764 -20.567 1.00 90.44 106 GLU A N 1
ATOM 864 C CA . GLU A 1 106 ? 21.824 -16.178 -19.255 1.00 90.44 106 GLU A CA 1
ATOM 865 C C . GLU A 1 106 ? 21.452 -14.697 -19.254 1.00 90.44 106 GLU A C 1
ATOM 867 O O . GLU A 1 106 ? 20.668 -14.273 -18.406 1.00 90.44 106 GLU A O 1
ATOM 872 N N . TYR A 1 107 ? 21.859 -13.966 -20.298 1.00 90.50 107 TYR A N 1
ATOM 873 C CA . TYR A 1 107 ? 21.449 -12.579 -20.519 1.00 90.50 107 TYR A CA 1
ATOM 874 C C . TYR A 1 107 ? 19.926 -12.414 -20.509 1.00 90.50 107 TYR A C 1
ATOM 876 O O . TYR A 1 107 ? 19.383 -11.581 -19.785 1.00 90.50 107 TYR A O 1
ATOM 884 N N . TYR A 1 108 ? 19.219 -13.230 -21.296 1.00 90.75 108 TYR A N 1
ATOM 885 C CA . TYR A 1 108 ? 17.7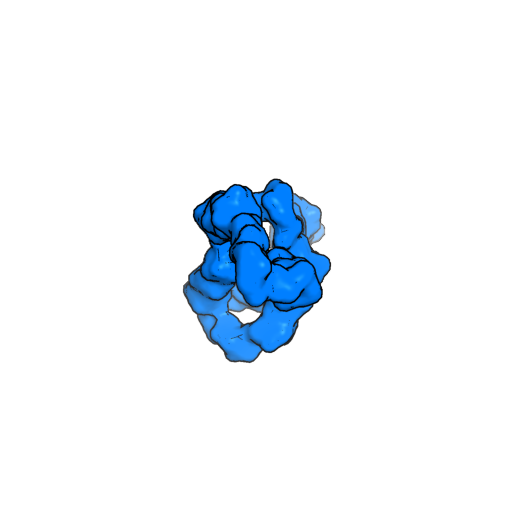60 -13.190 -21.375 1.00 90.75 108 TYR A CA 1
ATOM 886 C C . TYR A 1 108 ? 17.113 -13.469 -20.017 1.00 90.75 108 TYR A C 1
ATOM 888 O O . TYR A 1 108 ? 16.201 -12.759 -19.599 1.00 90.75 108 TYR A O 1
ATOM 896 N N . THR A 1 109 ? 17.602 -14.487 -19.313 1.00 88.44 109 THR A N 1
ATOM 897 C CA . THR A 1 109 ? 17.069 -14.865 -18.004 1.00 88.44 109 THR A CA 1
ATOM 898 C C . THR A 1 109 ? 17.267 -13.750 -16.979 1.00 88.44 109 THR A C 1
ATOM 900 O O . THR A 1 109 ? 16.370 -13.504 -16.175 1.00 88.44 109 THR A O 1
ATOM 903 N N . ASP A 1 110 ? 18.400 -13.054 -17.021 1.00 84.56 110 ASP A N 1
ATOM 904 C CA . ASP A 1 110 ? 18.670 -11.902 -16.164 1.00 84.56 110 ASP A CA 1
ATOM 905 C C . ASP A 1 110 ? 17.787 -10.700 -16.507 1.00 84.56 110 ASP A C 1
ATOM 907 O O . ASP A 1 110 ? 17.221 -10.091 -15.602 1.00 84.56 110 ASP A O 1
ATOM 911 N N . ILE A 1 111 ? 17.593 -10.391 -17.795 1.00 86.50 111 ILE A N 1
ATOM 912 C CA . ILE A 1 111 ? 16.668 -9.333 -18.238 1.00 86.50 111 ILE A CA 1
ATOM 913 C C . ILE A 1 111 ? 15.242 -9.604 -17.751 1.00 86.50 111 ILE A C 1
ATOM 915 O O . ILE A 1 111 ? 14.567 -8.683 -17.305 1.00 86.50 111 ILE A O 1
ATOM 919 N N . MET A 1 112 ? 14.794 -10.859 -17.791 1.00 85.88 112 MET A N 1
ATOM 920 C CA . MET A 1 112 ? 13.450 -11.247 -17.348 1.00 85.88 112 MET A CA 1
ATOM 921 C C . MET A 1 112 ? 13.266 -11.224 -15.822 1.00 85.88 112 MET A C 1
ATOM 923 O O . MET A 1 112 ? 12.137 -11.337 -15.346 1.00 85.88 112 MET A O 1
ATOM 927 N N . LYS A 1 113 ? 14.355 -11.110 -15.054 1.00 78.12 113 LYS A N 1
ATOM 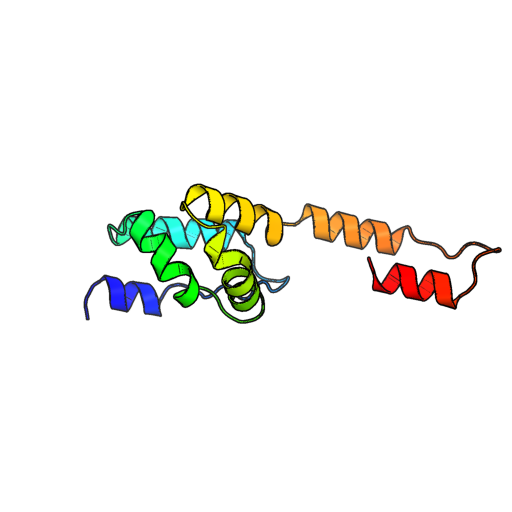928 C CA . LYS A 1 113 ? 14.344 -11.010 -13.585 1.00 78.12 113 LYS A CA 1
ATOM 929 C C . LYS A 1 113 ? 14.483 -9.568 -13.073 1.00 78.12 113 LYS A C 1
ATOM 931 O O . LYS A 1 113 ? 14.370 -9.367 -11.863 1.00 78.12 113 LYS A O 1
ATOM 936 N N . LEU A 1 114 ? 14.776 -8.605 -13.954 1.00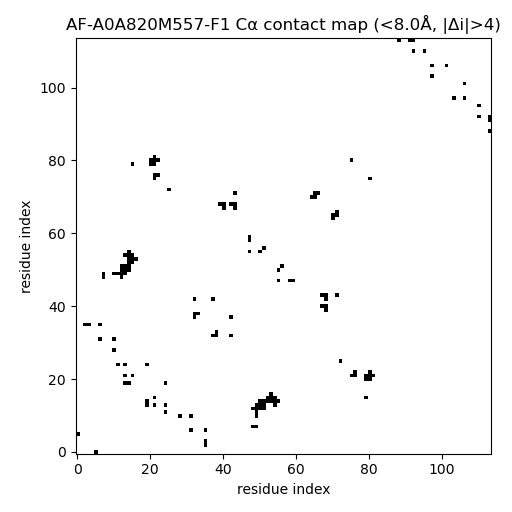 70.06 114 LEU A N 1
ATOM 937 C CA . LEU A 1 114 ? 14.908 -7.170 -13.653 1.00 70.06 114 LEU A CA 1
ATOM 938 C C . LEU A 1 114 ? 13.561 -6.442 -13.707 1.00 70.06 114 LEU A C 1
ATOM 940 O O . LEU A 1 114 ? 13.427 -5.473 -12.922 1.00 70.06 114 LEU A O 1
#

Organism: NCBI:txid392033

Radius of gyration: 18.73 Å; Cα contacts (8 Å, |Δi|>4): 77; chains: 1; bounding box: 58×30×39 Å

Solvent-accessible surface area (backbone atoms only — not comparable to full-atom values): 6762 Å² total; per-residue (Å²): 129,57,72,67,59,56,50,64,73,68,52,77,68,43,40,72,50,96,89,56,59,42,63,61,51,52,52,53,50,51,54,50,31,56,79,66,74,47,49,58,76,55,48,56,74,46,44,72,75,41,31,33,71,59,39,32,51,56,46,64,79,45,48,87,73,46,82,43,50,66,52,40,53,52,52,48,42,70,72,50,49,54,73,62,61,52,50,48,37,51,46,48,61,74,70,64,71,82,52,96,91,53,56,70,67,59,48,49,54,51,62,77,72,96

pLDDT: mean 86.49, std 10.52, range [52.28, 96.44]